Protein AF-A0A6N0LT54-F1 (afdb_monomer)

Radius of gyration: 17.86 Å; Cα contacts (8 Å, |Δi|>4): 202; chains: 1; bounding box: 43×35×69 Å

Secondary structure (DSSP, 8-state):
-----------------EEEEEE-S-TTHHHHHHIIIIIS---EE-TTSS--TTS-HHHHHHHHHHHEEEEEEEE-GGGT--TT---HHHHHHHHHHHHHHHH-TTTEEEEEETTS---TT-TT--EEEE-TT-GGGGHHHHHHHHHHTT--

Sequence (152 aa):
MCWVGLLTAATVPHKTDNRYIGHGHSPLWRDLKDFISERLKLPWDEFNRLPIAGINNTVRLSQMLDSAAIAFLIMTGEDEQSDLKLRARMNVIHEAGLFQGRLGFTRAILLLEEGCENFSNVDGLGYINFPCGNIKACFEDVRMVLEREGLV

Nearest PDB structures (foldseek):
  7un8-assembly1_F  TM=7.763E-01  e=1.211E-04  Sphingobacterium faecium
  7un8-assembly1_C  TM=7.872E-01  e=1.467E-04  Sphingobacterium faecium
  7un8-assembly1_E  TM=8.149E-01  e=3.819E-04  Sphingobacterium faecium
  7nuw-assembly1_A  TM=6.635E-01  e=1.544E-02  Homo sapiens
  3p94-assembly1_A  TM=3.451E-01  e=2.250E-01  Parabacteroides distasonis ATCC 8503

pLDDT: mean 77.82, std 20.28, range [34.16, 98.12]

Structure (mmCIF, N/CA/C/O backbone):
data_AF-A0A6N0LT54-F1
#
_entry.id   AF-A0A6N0LT54-F1
#
loop_
_atom_site.group_PDB
_atom_site.id
_atom_site.type_symbol
_atom_site.label_atom_id
_atom_site.label_alt_id
_atom_site.label_comp_id
_atom_site.label_asym_id
_atom_site.label_entity_id
_atom_site.label_seq_id
_atom_site.pdbx_PDB_ins_code
_atom_site.Cartn_x
_atom_site.Cartn_y
_atom_site.Cartn_z
_atom_site.occupancy
_atom_site.B_iso_or_equiv
_atom_site.auth_seq_id
_atom_site.auth_comp_id
_atom_site.auth_asym_id
_atom_site.auth_atom_id
_atom_site.pdbx_PDB_model_num
ATOM 1 N N . MET A 1 1 ? -16.168 4.567 54.632 1.00 40.41 1 MET A N 1
ATOM 2 C CA . MET A 1 1 ? -16.681 4.158 53.307 1.00 40.41 1 MET A CA 1
ATOM 3 C C . MET A 1 1 ? -15.881 4.906 52.250 1.00 40.41 1 MET A C 1
ATOM 5 O O . MET A 1 1 ? -16.206 6.043 51.952 1.00 40.41 1 MET A O 1
ATOM 9 N N . CYS A 1 2 ? -14.778 4.322 51.775 1.00 35.31 2 CYS A N 1
ATOM 10 C CA . CYS A 1 2 ? -13.971 4.901 50.697 1.00 35.31 2 CYS A CA 1
ATOM 11 C C . CYS A 1 2 ? -14.428 4.280 49.377 1.00 35.31 2 CYS A C 1
ATOM 13 O O . CYS A 1 2 ? -14.235 3.087 49.159 1.00 35.31 2 CYS A O 1
ATOM 15 N N . TRP A 1 3 ? -15.063 5.081 48.527 1.00 39.44 3 TRP A N 1
ATOM 16 C CA . TRP A 1 3 ? -15.320 4.741 47.133 1.00 39.44 3 TRP A CA 1
ATOM 17 C C . TRP A 1 3 ? -14.029 4.981 46.346 1.00 39.44 3 TRP A C 1
ATOM 19 O O . TRP A 1 3 ? -13.671 6.124 46.075 1.00 39.44 3 TRP A O 1
ATOM 29 N N . VAL A 1 4 ? -13.311 3.912 46.001 1.00 44.81 4 VAL A N 1
ATOM 30 C CA . VAL A 1 4 ? -12.245 3.970 44.993 1.00 44.81 4 VAL A CA 1
ATOM 31 C C . VAL A 1 4 ? -12.897 3.606 43.667 1.00 44.81 4 VAL A C 1
ATOM 33 O O . VAL A 1 4 ? -13.065 2.433 43.344 1.00 44.81 4 VAL A O 1
ATOM 36 N N . GLY A 1 5 ? -13.352 4.624 42.937 1.00 41.16 5 GLY A N 1
ATOM 37 C CA . GLY A 1 5 ? -13.827 4.454 41.571 1.00 41.16 5 GLY A CA 1
ATOM 38 C C . GLY A 1 5 ? -12.661 4.021 40.689 1.00 41.16 5 GLY A C 1
ATOM 39 O O . GLY A 1 5 ? -11.724 4.791 40.484 1.00 41.16 5 GLY A O 1
ATOM 40 N N . LEU A 1 6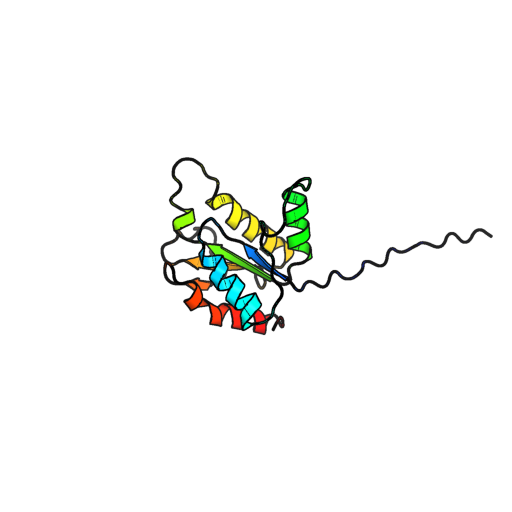 ? -12.711 2.788 40.181 1.00 43.75 6 LEU A N 1
ATOM 41 C CA . LEU A 1 6 ? -11.875 2.381 39.061 1.00 43.75 6 LEU A CA 1
ATOM 42 C C . LEU A 1 6 ? -12.247 3.255 37.859 1.00 43.75 6 LEU A C 1
ATOM 44 O O . LEU A 1 6 ? -13.297 3.076 37.246 1.00 43.75 6 LEU A O 1
ATOM 48 N N . LEU A 1 7 ? -11.366 4.191 37.513 1.00 40.62 7 LEU A N 1
ATOM 49 C CA . LEU A 1 7 ? -11.286 4.743 36.168 1.00 40.62 7 LEU A CA 1
ATOM 50 C C . LEU A 1 7 ? -10.847 3.607 35.238 1.00 40.62 7 LEU A C 1
ATOM 52 O O . LEU A 1 7 ? -9.660 3.394 35.006 1.00 40.62 7 LEU A O 1
ATOM 56 N N . THR A 1 8 ? -11.805 2.848 34.710 1.00 43.47 8 THR A N 1
ATOM 57 C CA . THR A 1 8 ? -11.590 2.137 33.451 1.00 43.47 8 THR A CA 1
ATOM 58 C C . THR A 1 8 ? -11.338 3.201 32.396 1.00 43.47 8 THR A C 1
ATOM 60 O O . THR A 1 8 ? -12.260 3.916 32.003 1.00 43.47 8 THR A O 1
ATOM 63 N N . ALA A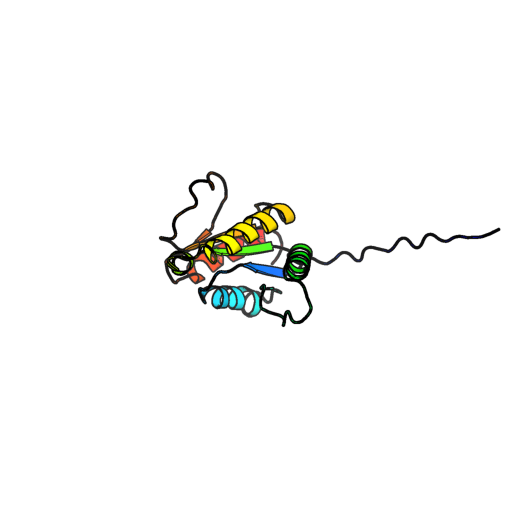 1 9 ? -10.079 3.346 31.981 1.00 39.97 9 ALA A N 1
ATOM 64 C CA . ALA A 1 9 ? -9.738 4.087 30.781 1.00 39.97 9 ALA A CA 1
ATOM 65 C C . ALA A 1 9 ? -10.550 3.477 29.633 1.00 39.97 9 ALA A C 1
ATOM 67 O O . ALA A 1 9 ? -10.294 2.349 29.215 1.00 39.97 9 ALA A O 1
ATOM 68 N N . ALA A 1 10 ? -11.576 4.192 29.177 1.00 40.38 10 ALA A N 1
ATOM 69 C CA . ALA A 1 10 ? -12.252 3.848 27.945 1.00 40.38 10 ALA A CA 1
ATOM 70 C C . ALA A 1 10 ? -11.203 3.954 26.836 1.00 40.38 10 ALA A C 1
ATOM 72 O O . ALA A 1 10 ? -10.719 5.045 26.531 1.00 40.38 10 ALA A O 1
ATOM 73 N N . THR A 1 11 ? -10.800 2.819 26.273 1.00 40.38 11 THR A N 1
ATOM 74 C CA . THR A 1 11 ? -10.051 2.796 25.025 1.00 40.38 11 THR A CA 1
ATOM 75 C C . THR A 1 11 ? -10.957 3.412 23.970 1.00 40.38 11 THR A C 1
ATOM 77 O O . THR A 1 11 ? -11.951 2.816 23.558 1.00 40.38 11 THR A O 1
ATOM 80 N N . VAL A 1 12 ? -10.661 4.650 23.571 1.00 41.72 12 VAL A N 1
ATOM 81 C CA . VAL A 1 12 ? -11.287 5.250 22.393 1.00 41.72 12 VAL A CA 1
ATOM 82 C C . VAL A 1 12 ? -10.982 4.294 21.239 1.00 41.72 12 VAL A C 1
ATOM 84 O O . VAL A 1 12 ? -9.800 4.022 21.013 1.00 41.72 12 VAL A O 1
ATOM 87 N N . PRO A 1 13 ? -11.984 3.719 20.548 1.00 41.22 13 PRO A N 1
ATOM 88 C CA . PRO A 1 13 ? -11.703 2.885 19.393 1.00 41.22 13 PRO A CA 1
ATOM 89 C C . PRO A 1 13 ? -10.937 3.753 18.398 1.00 41.22 13 PRO A C 1
ATOM 91 O O . PRO A 1 13 ? -11.467 4.745 17.894 1.00 41.22 13 PRO A O 1
ATOM 94 N N . HIS A 1 14 ? -9.664 3.427 18.168 1.00 49.81 14 HIS A N 1
ATOM 95 C CA . HIS A 1 14 ? -8.902 4.053 17.102 1.00 49.81 14 HIS A CA 1
ATOM 96 C C . HIS A 1 14 ? -9.601 3.644 15.812 1.00 49.81 14 HIS A C 1
ATOM 98 O O . HIS A 1 14 ? -9.557 2.481 15.416 1.00 49.81 14 HIS A O 1
ATOM 104 N N . LYS A 1 15 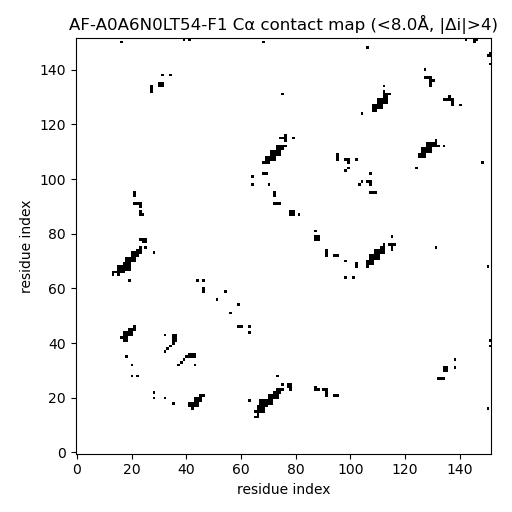? -10.344 4.575 15.215 1.00 52.50 15 LYS A N 1
ATOM 105 C CA . LYS A 1 15 ? -11.014 4.334 13.946 1.00 52.50 15 LYS A CA 1
ATOM 106 C C . LYS A 1 15 ? -9.918 4.133 12.898 1.00 52.50 15 LYS A C 1
ATOM 108 O O . LYS A 1 15 ? -9.225 5.081 12.531 1.00 52.50 15 LYS A O 1
ATOM 113 N N . THR A 1 16 ? -9.689 2.881 12.519 1.00 69.06 16 THR A N 1
ATOM 114 C CA . THR A 1 16 ? -8.732 2.499 11.485 1.00 69.06 16 THR A CA 1
ATOM 115 C C . THR A 1 16 ? -9.323 2.882 10.138 1.00 69.06 16 THR A C 1
ATOM 117 O O . THR A 1 16 ? -10.109 2.141 9.561 1.00 69.06 16 THR A O 1
ATOM 120 N N . ASP A 1 17 ? -8.982 4.074 9.656 1.00 86.19 17 ASP A N 1
ATOM 121 C CA . ASP A 1 17 ? -9.485 4.588 8.378 1.00 86.19 17 ASP A CA 1
ATOM 122 C C . ASP A 1 17 ? -8.376 4.667 7.308 1.00 86.19 17 ASP A C 1
ATOM 124 O O . ASP A 1 17 ? -8.671 4.712 6.110 1.00 86.19 17 ASP A O 1
ATOM 128 N N . ASN A 1 18 ? -7.096 4.663 7.703 1.00 91.81 18 ASN A N 1
ATOM 129 C CA . ASN A 1 18 ? -5.990 5.000 6.802 1.00 91.81 18 ASN A CA 1
ATOM 130 C C . ASN A 1 18 ? -5.619 3.863 5.843 1.00 91.81 18 ASN A C 1
ATOM 132 O O . ASN A 1 18 ? -5.548 2.696 6.226 1.00 91.81 18 ASN A O 1
ATOM 136 N N . ARG A 1 19 ? -5.297 4.224 4.598 1.00 95.38 19 ARG A N 1
ATOM 137 C CA . ARG A 1 19 ? -4.596 3.356 3.641 1.00 95.38 19 ARG A CA 1
ATOM 138 C C . ARG A 1 19 ? -3.107 3.611 3.783 1.00 95.38 19 ARG A C 1
ATOM 140 O O . ARG A 1 19 ? -2.628 4.671 3.379 1.00 95.38 19 ARG A O 1
ATOM 147 N N . TYR A 1 20 ? -2.392 2.673 4.382 1.00 94.88 20 TYR A N 1
ATOM 148 C CA . TYR A 1 20 ? 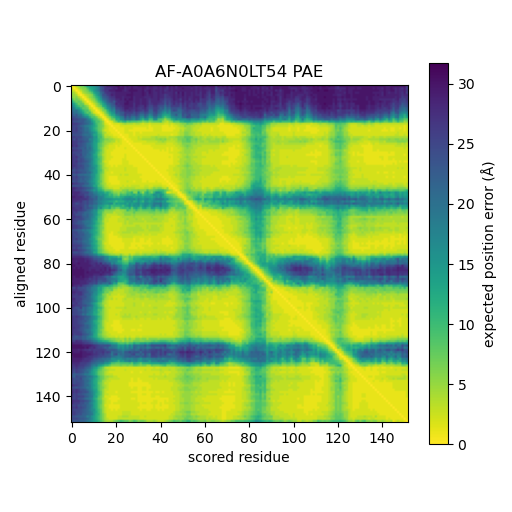-0.942 2.757 4.426 1.00 94.88 20 TYR A CA 1
ATOM 149 C C . TYR A 1 20 ? -0.364 2.458 3.041 1.00 94.88 20 TYR A C 1
ATOM 151 O O . TYR A 1 20 ? -0.791 1.503 2.389 1.00 94.88 20 TYR A O 1
ATOM 159 N N . ILE A 1 21 ? 0.597 3.268 2.603 1.00 94.56 21 ILE A N 1
ATOM 160 C CA . ILE A 1 21 ? 1.348 3.053 1.367 1.00 94.56 21 ILE A CA 1
ATOM 161 C C . ILE A 1 21 ? 2.814 2.844 1.747 1.00 94.56 21 ILE A C 1
ATOM 163 O O . ILE A 1 21 ? 3.526 3.803 2.044 1.00 94.56 21 ILE A O 1
ATOM 167 N N . GLY A 1 22 ? 3.241 1.583 1.756 1.00 90.75 22 GLY A N 1
ATOM 168 C CA . GLY A 1 22 ? 4.646 1.203 1.890 1.00 90.75 22 GLY A CA 1
ATOM 169 C C . GLY A 1 22 ? 5.300 1.221 0.517 1.00 90.75 22 GLY A C 1
ATOM 170 O O . GLY A 1 22 ? 4.712 0.746 -0.456 1.00 90.75 22 GLY A O 1
ATOM 171 N N . HIS A 1 23 ? 6.489 1.796 0.403 1.00 89.25 23 HIS A N 1
ATOM 172 C CA . HIS A 1 23 ? 7.172 1.912 -0.879 1.00 89.25 23 HIS A CA 1
ATOM 173 C C . HIS A 1 23 ? 8.683 2.030 -0.693 1.00 89.25 23 HIS A C 1
ATOM 175 O O . HIS A 1 23 ? 9.168 2.504 0.336 1.00 89.25 23 HIS A O 1
ATOM 181 N N . GLY A 1 24 ? 9.424 1.627 -1.721 1.00 82.38 24 GLY A N 1
ATOM 182 C CA . GLY A 1 24 ? 10.857 1.861 -1.821 1.00 82.38 24 GLY A CA 1
ATOM 183 C C . GLY A 1 24 ? 11.192 3.256 -2.357 1.00 82.38 24 GLY A C 1
ATOM 184 O O . GLY A 1 24 ? 10.544 4.251 -2.020 1.00 82.38 24 GLY A O 1
ATOM 185 N N . HIS A 1 25 ? 12.220 3.351 -3.196 1.00 81.50 25 HIS A N 1
ATOM 186 C CA . HIS A 1 25 ? 12.682 4.641 -3.726 1.00 81.50 25 HIS A CA 1
ATOM 187 C C . HIS A 1 25 ? 11.886 5.137 -4.937 1.00 81.50 25 HIS A C 1
ATOM 189 O O . HIS A 1 25 ? 11.895 6.342 -5.215 1.00 81.50 25 HIS A O 1
ATOM 195 N N . SER A 1 26 ? 11.183 4.235 -5.620 1.00 85.94 26 SER A N 1
ATOM 196 C CA . SER A 1 26 ? 10.429 4.559 -6.826 1.00 85.94 26 SER A CA 1
ATOM 197 C C . SER A 1 26 ? 9.344 5.610 -6.570 1.00 85.94 26 SER A C 1
ATOM 199 O O . SER A 1 26 ? 8.618 5.512 -5.581 1.00 85.94 26 SER A O 1
ATOM 201 N N . PRO A 1 27 ? 9.155 6.611 -7.451 1.00 91.00 27 PRO A N 1
ATOM 202 C CA . PRO A 1 27 ? 8.134 7.643 -7.275 1.00 91.00 27 PRO A CA 1
ATOM 203 C C . PRO A 1 27 ? 6.701 7.161 -7.559 1.00 91.00 27 PRO A C 1
ATOM 205 O O . PRO A 1 27 ? 5.763 7.932 -7.333 1.00 91.00 27 PRO A O 1
ATOM 208 N N . LEU A 1 28 ? 6.510 5.924 -8.038 1.00 92.50 28 LEU A N 1
ATOM 209 C CA . LEU A 1 28 ? 5.206 5.377 -8.443 1.00 92.50 28 LEU A CA 1
ATOM 210 C C . LEU A 1 28 ? 4.148 5.424 -7.328 1.00 92.50 28 LEU A C 1
ATOM 212 O O . LEU A 1 28 ? 2.959 5.581 -7.603 1.00 92.50 28 LEU A O 1
ATOM 216 N N . TRP A 1 29 ? 4.558 5.378 -6.057 1.00 94.31 29 TRP A N 1
ATOM 217 C CA . TRP A 1 29 ? 3.640 5.499 -4.918 1.00 94.31 29 TRP A CA 1
ATOM 218 C C . TRP A 1 29 ? 2.822 6.794 -4.925 1.00 94.31 29 TRP A C 1
ATOM 220 O O . TRP A 1 29 ? 1.713 6.819 -4.391 1.00 94.31 29 TRP A O 1
ATOM 230 N N . ARG A 1 30 ? 3.330 7.867 -5.546 1.00 96.00 30 ARG A N 1
ATOM 231 C CA . ARG A 1 30 ? 2.623 9.152 -5.635 1.00 96.00 30 ARG A CA 1
ATOM 232 C C . ARG A 1 30 ? 1.368 9.047 -6.490 1.00 96.00 30 ARG A C 1
ATOM 234 O O . ARG A 1 30 ? 0.349 9.619 -6.116 1.00 96.00 30 ARG A O 1
ATOM 241 N N . ASP A 1 31 ? 1.421 8.277 -7.576 1.00 97.81 31 ASP A N 1
ATOM 242 C CA . ASP A 1 31 ? 0.251 8.027 -8.416 1.00 97.81 31 ASP A CA 1
ATOM 243 C C . ASP A 1 31 ? -0.812 7.234 -7.636 1.00 97.81 31 ASP A C 1
ATOM 245 O O . ASP A 1 31 ? -1.997 7.567 -7.696 1.00 97.81 31 ASP A O 1
ATOM 249 N N . LEU A 1 32 ? -0.406 6.214 -6.865 1.00 97.62 32 LEU A N 1
ATOM 250 C CA . LEU A 1 32 ? -1.332 5.455 -6.012 1.00 97.62 32 LEU A CA 1
ATOM 251 C C . LEU A 1 32 ? -1.932 6.337 -4.907 1.00 97.62 32 LEU A C 1
ATOM 253 O O . LEU A 1 32 ? -3.135 6.287 -4.650 1.00 97.62 32 LEU A O 1
ATOM 257 N N . LYS A 1 33 ? -1.109 7.181 -4.281 1.00 96.31 33 LYS A N 1
ATOM 258 C CA . LYS A 1 33 ? -1.546 8.184 -3.307 1.00 96.31 33 LYS A CA 1
ATOM 259 C C . LYS A 1 33 ? -2.597 9.112 -3.909 1.00 96.31 33 LYS A C 1
ATOM 261 O O . LYS A 1 33 ? -3.637 9.297 -3.288 1.00 96.31 33 LYS A O 1
ATOM 266 N N . ASP A 1 34 ? -2.354 9.676 -5.093 1.00 97.81 34 ASP A N 1
ATOM 267 C CA . ASP A 1 34 ? -3.307 10.563 -5.774 1.00 97.81 34 ASP A CA 1
ATOM 268 C C . ASP A 1 34 ? -4.606 9.831 -6.125 1.00 97.81 34 ASP A C 1
ATOM 270 O O . ASP A 1 34 ? -5.698 10.373 -5.959 1.00 97.81 34 ASP A O 1
ATOM 274 N N . PHE A 1 35 ? -4.525 8.570 -6.545 1.00 98.12 35 PHE A N 1
ATOM 275 C CA . PHE A 1 35 ? -5.712 7.748 -6.759 1.00 98.12 35 PHE A CA 1
ATOM 276 C C . PHE A 1 35 ? -6.541 7.583 -5.474 1.00 98.12 35 PHE A C 1
ATOM 278 O O . PHE A 1 35 ? -7.748 7.833 -5.477 1.00 98.12 35 PHE A O 1
ATOM 285 N N . ILE A 1 36 ? -5.902 7.239 -4.356 1.00 97.25 36 ILE A N 1
ATOM 286 C CA . ILE A 1 36 ? -6.572 7.055 -3.063 1.00 97.25 36 ILE A CA 1
ATOM 287 C C . ILE A 1 36 ? -7.123 8.388 -2.523 1.00 97.25 36 ILE A C 1
ATOM 289 O O . ILE A 1 36 ? -8.292 8.460 -2.134 1.00 97.25 36 ILE A O 1
ATOM 293 N N . SER A 1 37 ? -6.318 9.453 -2.510 1.00 96.38 37 SER A N 1
ATOM 294 C CA . SER A 1 37 ? -6.683 10.727 -1.880 1.00 96.38 37 SER A CA 1
ATOM 295 C C . SER A 1 37 ? -7.554 11.606 -2.764 1.00 96.38 37 SER A C 1
ATOM 297 O O . SER A 1 37 ? -8.537 12.170 -2.290 1.00 96.38 37 SER A O 1
ATOM 299 N N . GLU A 1 38 ? -7.231 11.725 -4.051 1.00 96.56 38 GLU A N 1
ATOM 300 C CA . GLU A 1 38 ? -7.903 12.670 -4.940 1.00 96.56 38 GLU A CA 1
ATOM 301 C C . GLU A 1 38 ? -9.096 12.061 -5.650 1.00 96.56 38 GLU A C 1
ATOM 303 O O . GLU A 1 38 ? -10.124 12.731 -5.765 1.00 96.56 38 GLU A O 1
ATOM 308 N N . ARG A 1 39 ? -8.996 10.808 -6.102 1.00 96.81 39 ARG A N 1
ATOM 309 C CA . ARG A 1 39 ? -10.106 10.154 -6.802 1.00 96.81 39 ARG A CA 1
ATOM 310 C C . ARG A 1 39 ? -11.078 9.490 -5.837 1.00 96.81 39 ARG A C 1
ATOM 312 O O . ARG A 1 39 ? -12.277 9.714 -5.966 1.00 96.81 39 ARG A O 1
ATOM 319 N N . LEU A 1 40 ? -10.585 8.703 -4.883 1.00 96.00 40 LEU A N 1
ATOM 320 C CA . LEU A 1 40 ? -11.454 7.981 -3.947 1.00 96.00 40 LEU A CA 1
ATOM 321 C C . LEU A 1 40 ? -11.816 8.794 -2.691 1.00 96.00 40 LEU A C 1
ATOM 323 O O . LEU A 1 40 ? -12.727 8.410 -1.966 1.00 96.00 40 LEU A O 1
ATOM 327 N N . LYS A 1 41 ? -11.144 9.930 -2.445 1.00 96.00 41 LYS A N 1
ATOM 328 C CA . LYS A 1 41 ? -11.353 10.794 -1.264 1.00 96.00 41 LYS A CA 1
ATOM 329 C C . LYS A 1 41 ? -11.150 10.062 0.066 1.00 96.00 41 LYS A C 1
ATOM 331 O O . LYS A 1 41 ? -11.818 10.345 1.059 1.00 96.00 41 LYS A O 1
ATOM 336 N N . LEU A 1 42 ? -10.192 9.139 0.085 1.00 95.44 42 LEU A N 1
ATOM 337 C CA . LEU A 1 42 ? -9.880 8.302 1.236 1.00 95.44 42 LEU A CA 1
ATOM 338 C C . LEU A 1 42 ? -8.629 8.807 1.966 1.00 95.44 42 LEU A C 1
ATOM 340 O O . LEU A 1 42 ? -7.698 9.317 1.331 1.00 95.44 42 LEU A O 1
ATOM 344 N N . PRO A 1 43 ? -8.563 8.651 3.298 1.00 94.69 43 PRO A N 1
ATOM 345 C CA . PRO A 1 43 ? -7.373 9.002 4.047 1.00 94.69 43 PRO A CA 1
ATOM 346 C C . PRO A 1 43 ? -6.269 7.964 3.816 1.00 94.69 43 PRO A C 1
ATOM 348 O O . PRO A 1 43 ? -6.512 6.770 3.628 1.00 94.69 43 PRO A O 1
ATOM 351 N N . TRP A 1 44 ? -5.031 8.433 3.832 1.00 94.38 44 TRP A N 1
ATOM 352 C CA . TRP A 1 44 ? -3.844 7.641 3.532 1.00 94.38 44 TRP A CA 1
ATOM 353 C C . TRP A 1 44 ? -2.699 8.048 4.458 1.00 94.38 44 TRP A C 1
ATOM 355 O O . TRP A 1 44 ? -2.724 9.146 5.018 1.00 94.38 44 TRP A O 1
ATOM 365 N N . ASP A 1 45 ? -1.695 7.192 4.613 1.00 91.31 45 ASP A N 1
ATOM 366 C CA . ASP A 1 45 ? -0.462 7.528 5.328 1.00 91.31 45 ASP A CA 1
ATOM 367 C C . ASP A 1 45 ? 0.750 6.866 4.655 1.00 91.31 45 ASP A C 1
ATOM 369 O O . ASP A 1 45 ? 0.629 5.792 4.069 1.00 91.31 45 ASP A O 1
ATOM 373 N N . GLU A 1 46 ? 1.912 7.510 4.742 1.00 90.00 46 GLU A N 1
ATOM 374 C CA . GLU A 1 46 ? 3.210 6.956 4.329 1.00 90.00 46 GLU A CA 1
ATOM 375 C C . GLU A 1 46 ? 4.288 7.376 5.330 1.00 90.00 46 GLU A C 1
ATOM 377 O O . GLU A 1 46 ? 4.120 8.340 6.090 1.00 90.00 46 GLU A O 1
ATOM 382 N N . PHE A 1 47 ? 5.358 6.588 5.413 1.00 80.81 47 PHE A N 1
ATOM 383 C CA . PHE A 1 47 ? 6.303 6.644 6.526 1.00 80.81 47 PHE A CA 1
ATOM 384 C C . PHE A 1 47 ? 6.946 8.033 6.718 1.00 80.81 47 PHE A C 1
ATOM 386 O O . PHE A 1 47 ? 7.082 8.506 7.847 1.00 80.81 47 PHE A O 1
ATOM 393 N N . ASN A 1 48 ? 7.264 8.721 5.624 1.00 75.62 48 ASN A N 1
ATOM 394 C CA . ASN A 1 48 ? 7.957 10.006 5.559 1.00 75.62 48 ASN A CA 1
ATOM 395 C C . ASN A 1 48 ? 7.028 11.233 5.589 1.00 75.62 48 ASN A C 1
ATOM 397 O O . ASN A 1 48 ? 7.513 12.364 5.494 1.00 75.62 48 ASN A O 1
ATOM 401 N N . ARG A 1 49 ? 5.710 11.054 5.756 1.00 70.31 49 ARG A N 1
ATOM 402 C CA . ARG A 1 49 ? 4.740 12.151 5.601 1.00 70.31 49 ARG A CA 1
ATOM 403 C C . ARG A 1 49 ? 4.868 13.235 6.673 1.00 70.31 49 ARG A C 1
ATOM 405 O O . ARG A 1 49 ? 4.514 14.390 6.433 1.00 70.31 49 ARG A O 1
ATOM 412 N N . LEU A 1 50 ? 5.336 12.870 7.866 1.00 62.53 50 LEU A N 1
ATOM 413 C CA . LEU A 1 50 ? 5.483 13.769 9.011 1.00 62.53 50 LEU A CA 1
ATOM 414 C C . LEU A 1 50 ? 6.958 13.868 9.429 1.00 62.53 50 LEU A C 1
ATOM 416 O O . LEU A 1 50 ? 7.636 12.841 9.471 1.00 62.53 50 LEU A O 1
ATOM 420 N N . PRO A 1 51 ? 7.462 15.068 9.785 1.00 58.25 51 PRO A N 1
ATOM 421 C CA . PRO A 1 51 ? 8.820 15.226 10.294 1.00 58.25 51 PRO A CA 1
ATOM 422 C C . PRO A 1 51 ? 9.047 14.354 11.534 1.00 58.25 51 PRO A C 1
ATOM 424 O O . PRO A 1 51 ? 8.342 14.476 12.531 1.00 58.25 51 PRO A O 1
ATOM 427 N N . ILE A 1 52 ? 10.064 13.494 11.476 1.00 59.47 52 ILE A N 1
ATOM 428 C CA . ILE A 1 52 ? 10.344 12.455 12.484 1.00 59.47 52 ILE A CA 1
ATOM 429 C C . ILE A 1 52 ? 11.223 12.996 13.634 1.00 59.47 52 ILE A C 1
ATOM 431 O O . ILE A 1 52 ? 11.630 12.256 14.525 1.00 59.47 52 ILE A O 1
ATOM 435 N N . ALA A 1 53 ? 11.552 14.294 13.649 1.00 60.16 53 ALA A N 1
ATOM 436 C CA . ALA A 1 53 ? 12.466 14.861 14.640 1.00 60.16 53 ALA A CA 1
ATOM 437 C C . ALA A 1 53 ? 11.966 14.600 16.077 1.00 60.16 53 ALA A C 1
ATOM 439 O O . ALA A 1 53 ? 10.965 15.162 16.512 1.00 60.16 53 ALA A O 1
ATOM 440 N N . GLY A 1 54 ? 12.677 13.733 16.807 1.00 62.62 54 GLY A N 1
ATOM 441 C CA . GLY A 1 54 ? 12.365 13.364 18.192 1.00 62.62 54 GLY A CA 1
ATOM 442 C C . GLY A 1 54 ? 11.463 12.135 18.379 1.00 62.62 54 GLY A C 1
ATOM 443 O O . GLY A 1 54 ? 11.232 11.752 19.524 1.00 62.62 54 GLY A O 1
ATOM 444 N N . ILE A 1 55 ? 10.991 11.483 17.309 1.00 68.50 55 ILE A N 1
ATOM 445 C CA . ILE A 1 55 ? 10.196 10.245 17.382 1.00 68.50 55 ILE A CA 1
ATOM 446 C C . ILE A 1 55 ? 11.029 9.080 16.842 1.00 68.50 55 ILE A C 1
ATOM 448 O O . ILE A 1 55 ? 11.636 9.167 15.781 1.00 68.50 55 ILE A O 1
ATOM 452 N N . ASN A 1 56 ? 11.071 7.965 17.570 1.00 75.19 56 ASN A N 1
ATOM 453 C CA . ASN A 1 56 ? 11.740 6.758 17.091 1.00 75.19 56 ASN A CA 1
ATOM 454 C C . ASN A 1 56 ? 10.936 6.132 15.933 1.00 75.19 56 ASN A C 1
ATOM 456 O O . ASN A 1 56 ? 9.722 5.961 16.054 1.00 75.19 56 ASN A O 1
ATOM 460 N N . ASN A 1 57 ? 11.615 5.733 14.853 1.00 72.62 57 ASN A N 1
ATOM 461 C CA . ASN A 1 57 ? 11.041 5.029 13.700 1.00 72.62 57 ASN A CA 1
ATOM 462 C C . ASN A 1 57 ? 10.093 3.886 14.100 1.00 72.62 57 ASN A C 1
ATOM 464 O O . ASN A 1 57 ? 9.024 3.748 13.513 1.00 72.62 57 ASN A O 1
ATOM 468 N N . THR A 1 58 ? 10.435 3.110 15.133 1.00 76.12 58 THR A N 1
ATOM 469 C CA . THR A 1 58 ? 9.590 2.007 15.621 1.00 76.12 58 THR A CA 1
ATOM 470 C C . THR A 1 58 ? 8.263 2.500 16.199 1.00 76.12 58 THR A C 1
ATOM 472 O O . THR A 1 58 ? 7.223 1.885 15.978 1.00 76.12 58 THR A O 1
ATOM 475 N N . VAL A 1 59 ? 8.277 3.628 16.915 1.00 80.38 59 VAL A N 1
ATOM 476 C CA . VAL A 1 59 ? 7.063 4.233 17.486 1.00 80.38 59 VAL A CA 1
ATOM 477 C C . VAL A 1 59 ? 6.167 4.752 16.368 1.00 80.38 59 VAL A C 1
ATOM 479 O O . VAL A 1 59 ? 4.966 4.496 16.383 1.00 80.38 59 VAL A O 1
ATOM 482 N N . ARG A 1 60 ? 6.750 5.419 15.365 1.00 80.44 60 ARG A N 1
ATOM 483 C CA . ARG A 1 60 ? 6.003 5.885 14.193 1.00 80.44 60 ARG A CA 1
ATOM 484 C C . ARG A 1 60 ? 5.374 4.715 13.441 1.00 80.44 60 ARG A C 1
ATOM 486 O O . ARG A 1 60 ? 4.179 4.751 13.175 1.00 80.44 60 ARG A O 1
ATOM 493 N N . LEU A 1 61 ? 6.143 3.664 13.164 1.00 81.75 61 LEU A N 1
ATOM 494 C CA . LEU A 1 61 ? 5.634 2.482 12.473 1.0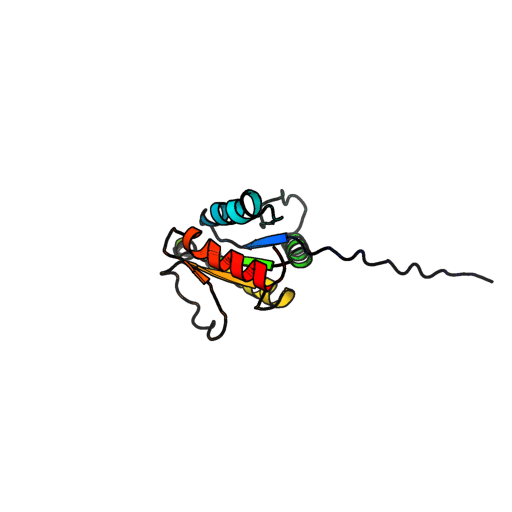0 81.75 61 LEU A CA 1
ATOM 495 C C . LEU A 1 61 ? 4.494 1.814 13.256 1.00 81.75 61 LEU A C 1
ATOM 497 O O . LEU A 1 61 ? 3.479 1.463 12.663 1.00 81.75 61 LEU A O 1
ATOM 501 N N . SER A 1 62 ? 4.605 1.721 14.586 1.00 83.94 62 SER A N 1
ATOM 502 C CA . SER A 1 62 ? 3.522 1.214 15.443 1.00 83.94 62 SER A CA 1
ATOM 503 C C . SER A 1 62 ? 2.245 2.050 15.320 1.00 83.94 62 SER A C 1
ATOM 505 O O . SER A 1 62 ? 1.164 1.493 15.171 1.00 83.94 62 SER A O 1
ATOM 507 N N . GLN A 1 63 ? 2.349 3.382 15.318 1.00 85.50 63 GLN A N 1
ATOM 508 C CA . GLN A 1 63 ? 1.186 4.264 15.143 1.00 85.50 63 GLN A CA 1
ATOM 509 C C . GLN A 1 63 ? 0.526 4.093 13.768 1.00 85.50 63 GLN A C 1
ATOM 511 O O . GLN A 1 63 ? -0.697 4.168 13.636 1.00 85.50 63 GLN A O 1
ATOM 516 N N . MET A 1 64 ? 1.328 3.866 12.728 1.00 87.06 64 MET A N 1
ATOM 517 C CA . MET A 1 64 ? 0.817 3.606 11.382 1.00 87.06 64 MET A CA 1
ATOM 518 C C . MET A 1 64 ? 0.115 2.247 11.317 1.00 87.06 64 MET A C 1
ATOM 520 O O . MET A 1 64 ? -0.993 2.166 10.796 1.00 87.06 64 MET A O 1
ATOM 524 N N . LEU A 1 65 ? 0.699 1.211 11.926 1.00 87.06 65 LEU A N 1
ATOM 525 C CA . LEU A 1 65 ? 0.089 -0.115 12.069 1.00 87.06 65 LEU A CA 1
ATOM 526 C C . LEU A 1 65 ? -1.254 -0.061 12.810 1.00 87.06 65 LEU A C 1
ATOM 528 O O . LEU A 1 65 ? -2.202 -0.727 12.404 1.00 87.06 65 LEU A O 1
ATOM 532 N N . ASP A 1 66 ? -1.351 0.744 13.868 1.00 88.62 66 ASP A N 1
ATOM 533 C CA . ASP A 1 66 ? -2.572 0.873 14.670 1.00 88.62 66 ASP A CA 1
ATOM 534 C C . ASP A 1 66 ? -3.663 1.730 14.016 1.00 88.62 66 ASP A C 1
ATOM 536 O O . ASP A 1 66 ? -4.831 1.601 14.377 1.00 88.62 66 ASP A O 1
ATOM 540 N N . SER A 1 67 ? -3.308 2.593 13.059 1.00 89.81 67 SER A N 1
ATOM 541 C CA . SER A 1 67 ? -4.262 3.462 12.353 1.00 89.81 67 SER A CA 1
ATOM 542 C C . SER A 1 67 ? -4.669 2.950 10.969 1.00 89.81 67 SER A C 1
ATOM 544 O O . SER A 1 67 ? -5.656 3.435 10.406 1.00 89.81 67 SER A O 1
ATOM 546 N N . ALA A 1 68 ? -3.941 1.981 10.414 1.00 93.44 68 ALA A N 1
ATOM 547 C CA . ALA A 1 68 ? -4.209 1.439 9.091 1.00 93.44 68 ALA A CA 1
ATOM 548 C C . ALA A 1 68 ? -5.458 0.545 9.075 1.00 93.44 68 ALA A C 1
ATOM 550 O O . ALA A 1 68 ? -5.594 -0.398 9.852 1.00 93.44 68 ALA A O 1
ATOM 551 N N . ALA A 1 69 ? -6.358 0.824 8.136 1.00 95.25 69 ALA A N 1
ATOM 552 C CA . ALA A 1 69 ? -7.450 -0.067 7.754 1.00 95.25 69 ALA A CA 1
ATOM 553 C C . ALA A 1 69 ? -6.964 -1.164 6.795 1.00 95.25 69 ALA A C 1
ATOM 555 O O . ALA A 1 69 ? -7.458 -2.291 6.813 1.00 95.25 69 ALA A O 1
ATOM 556 N N . ILE A 1 70 ? -6.008 -0.795 5.941 1.00 95.31 70 ILE A N 1
ATOM 557 C CA . ILE A 1 70 ? -5.415 -1.614 4.889 1.00 95.31 70 ILE A CA 1
ATOM 558 C C . ILE A 1 70 ? -4.034 -1.046 4.536 1.00 95.31 70 ILE A C 1
ATOM 560 O O . ILE A 1 70 ? -3.795 0.156 4.691 1.00 95.31 70 ILE A O 1
ATOM 564 N N . ALA A 1 71 ? -3.139 -1.896 4.046 1.00 94.88 71 ALA A N 1
ATOM 565 C CA . ALA A 1 71 ? -1.816 -1.536 3.563 1.00 94.88 71 ALA A CA 1
ATOM 566 C C . ALA A 1 71 ? -1.616 -2.002 2.117 1.00 94.88 71 ALA A C 1
ATOM 568 O O . ALA A 1 71 ? -1.918 -3.149 1.785 1.00 94.88 71 ALA A O 1
ATOM 569 N N . PHE A 1 72 ? -1.069 -1.120 1.285 1.00 95.06 72 PHE A N 1
ATOM 570 C CA . PHE A 1 72 ? -0.548 -1.431 -0.042 1.00 95.06 72 PHE A CA 1
ATOM 571 C C . PHE A 1 72 ? 0.964 -1.243 -0.016 1.00 95.06 72 PHE A C 1
ATOM 573 O O . PHE A 1 72 ? 1.441 -0.161 0.320 1.00 95.06 72 PHE A O 1
ATOM 580 N N . LEU A 1 73 ? 1.713 -2.292 -0.340 1.00 92.06 73 LEU A N 1
ATOM 581 C CA . LEU A 1 73 ? 3.172 -2.273 -0.330 1.00 92.06 73 LEU A CA 1
ATOM 582 C C . LEU A 1 73 ? 3.687 -2.442 -1.752 1.00 92.06 73 LEU A C 1
ATOM 584 O O . LEU A 1 73 ? 3.466 -3.478 -2.377 1.00 92.06 73 LEU A O 1
ATOM 588 N N . ILE A 1 74 ? 4.328 -1.398 -2.261 1.00 91.19 74 ILE A N 1
ATOM 589 C CA . ILE A 1 74 ? 4.774 -1.300 -3.645 1.00 91.19 74 ILE A CA 1
ATOM 590 C C . ILE A 1 74 ? 6.202 -1.813 -3.747 1.00 91.19 74 ILE A C 1
ATOM 592 O O . ILE A 1 74 ? 7.100 -1.333 -3.053 1.00 91.19 74 ILE A O 1
ATOM 596 N N . MET A 1 75 ? 6.391 -2.758 -4.655 1.00 86.81 75 MET A N 1
ATOM 597 C CA . MET A 1 75 ? 7.658 -3.400 -4.953 1.00 86.81 75 MET A CA 1
ATOM 598 C C . MET A 1 75 ? 8.046 -3.122 -6.400 1.00 86.81 75 MET A C 1
ATOM 600 O O . MET A 1 75 ? 7.282 -3.455 -7.305 1.00 86.81 75 MET A O 1
ATOM 604 N N . THR A 1 76 ? 9.212 -2.508 -6.609 1.00 86.31 76 THR A N 1
ATOM 605 C CA . THR A 1 76 ? 9.711 -2.132 -7.940 1.00 86.31 76 THR A CA 1
ATOM 606 C C . THR A 1 76 ? 11.107 -2.682 -8.202 1.00 86.31 76 THR A C 1
ATOM 608 O O . THR A 1 76 ? 11.887 -2.879 -7.270 1.00 86.31 76 THR A O 1
ATOM 611 N N . GLY A 1 77 ? 11.453 -2.876 -9.475 1.00 75.56 77 GLY A N 1
ATOM 612 C CA . GLY A 1 77 ? 12.790 -3.284 -9.908 1.00 75.56 77 GLY A CA 1
ATOM 613 C C . GLY A 1 77 ? 13.874 -2.253 -9.561 1.00 75.56 77 GLY A C 1
ATOM 614 O O . GLY A 1 77 ? 15.033 -2.609 -9.353 1.00 75.56 77 GLY A O 1
ATOM 615 N N . GLU A 1 78 ? 13.513 -0.971 -9.419 1.00 65.44 78 GLU A N 1
ATOM 616 C CA . GLU A 1 78 ? 14.437 0.078 -8.949 1.00 65.44 78 GLU A CA 1
ATOM 617 C C . GLU A 1 78 ? 14.972 -0.210 -7.537 1.00 65.44 78 GLU A C 1
ATOM 619 O O . GLU A 1 78 ? 16.106 0.149 -7.211 1.00 65.44 78 GLU A O 1
ATOM 624 N N . ASP A 1 79 ? 14.196 -0.919 -6.713 1.00 58.41 79 ASP A N 1
ATOM 625 C CA . ASP A 1 79 ? 14.612 -1.319 -5.369 1.00 58.41 79 ASP A CA 1
ATOM 626 C C . ASP A 1 79 ? 15.639 -2.474 -5.389 1.00 58.41 79 ASP A C 1
ATOM 628 O O . ASP A 1 79 ? 16.278 -2.756 -4.370 1.00 58.41 79 ASP A O 1
ATOM 632 N N . GLU A 1 80 ? 15.848 -3.119 -6.545 1.00 54.12 80 GLU A N 1
ATOM 633 C CA . GLU A 1 80 ? 16.759 -4.255 -6.735 1.00 54.12 80 GLU A CA 1
ATOM 634 C C . GLU A 1 80 ? 18.189 -3.855 -7.112 1.00 54.12 80 GLU A C 1
ATOM 636 O O . GLU A 1 80 ? 19.138 -4.556 -6.758 1.00 54.12 80 GLU A O 1
ATOM 641 N N . GLN A 1 81 ? 18.363 -2.709 -7.778 1.00 48.47 81 GLN A N 1
ATOM 642 C CA . GLN A 1 81 ? 19.616 -2.286 -8.422 1.00 48.47 81 GLN A CA 1
ATOM 643 C C . GLN A 1 81 ? 20.478 -1.304 -7.604 1.00 48.47 81 GLN A C 1
ATOM 645 O O . GLN A 1 81 ? 21.275 -0.549 -8.160 1.00 48.47 81 GLN A O 1
ATOM 650 N N . SER A 1 82 ? 20.391 -1.330 -6.270 1.00 42.44 82 SER A N 1
ATOM 651 C CA . SER A 1 82 ? 21.388 -0.654 -5.419 1.00 42.44 82 SER A CA 1
ATOM 652 C C . SER A 1 82 ? 22.444 -1.649 -4.926 1.00 42.44 82 SER A C 1
ATOM 654 O O . SER A 1 82 ? 22.395 -2.166 -3.809 1.00 42.44 82 SER A O 1
ATOM 656 N N . ASP A 1 83 ? 23.403 -1.946 -5.802 1.00 38.47 83 ASP A N 1
ATOM 657 C CA . ASP A 1 83 ? 24.546 -2.808 -5.501 1.00 38.47 83 ASP A CA 1
ATOM 658 C C . ASP A 1 83 ? 25.320 -2.345 -4.238 1.00 38.47 83 ASP A C 1
ATOM 660 O O . ASP A 1 83 ? 25.485 -1.155 -3.954 1.00 38.47 83 ASP A O 1
ATOM 664 N N . LEU A 1 84 ? 25.798 -3.342 -3.489 1.00 37.25 84 LEU A N 1
ATOM 665 C CA . LEU A 1 84 ? 26.663 -3.346 -2.301 1.00 37.25 84 LEU A CA 1
ATOM 666 C C . LEU A 1 84 ? 26.126 -2.962 -0.912 1.00 37.25 84 LEU A C 1
ATOM 668 O O . LEU A 1 84 ? 26.871 -3.166 0.051 1.00 37.25 84 LEU A O 1
ATOM 672 N N . LYS A 1 85 ? 24.874 -2.523 -0.710 1.00 34.16 85 LYS A N 1
ATOM 673 C CA . LYS A 1 85 ? 24.305 -2.425 0.661 1.00 34.16 85 LYS A CA 1
ATOM 674 C C . LYS A 1 85 ? 22.799 -2.696 0.724 1.00 34.16 85 LYS A C 1
ATOM 676 O O . LYS A 1 85 ? 22.024 -1.760 0.855 1.00 34.16 85 LYS A O 1
ATOM 681 N N . LEU A 1 86 ? 22.430 -3.982 0.732 1.00 38.53 86 LEU A N 1
ATOM 682 C CA . LEU A 1 86 ? 21.321 -4.645 1.465 1.00 38.53 86 LEU A CA 1
ATOM 683 C C . LEU A 1 86 ? 20.398 -3.752 2.342 1.00 38.53 86 LEU A C 1
ATOM 685 O O . LEU A 1 86 ? 20.321 -3.954 3.554 1.00 38.53 86 LEU A O 1
ATOM 689 N N . ARG A 1 87 ? 19.715 -2.735 1.802 1.00 43.34 87 ARG A N 1
ATOM 690 C CA . ARG A 1 87 ? 18.881 -1.836 2.629 1.00 43.34 87 ARG A CA 1
ATOM 691 C C . ARG A 1 87 ? 17.540 -1.468 2.007 1.00 43.34 87 ARG A C 1
ATOM 693 O O . ARG A 1 87 ? 16.558 -1.503 2.737 1.00 43.34 87 ARG A O 1
ATOM 700 N N . ALA A 1 88 ? 17.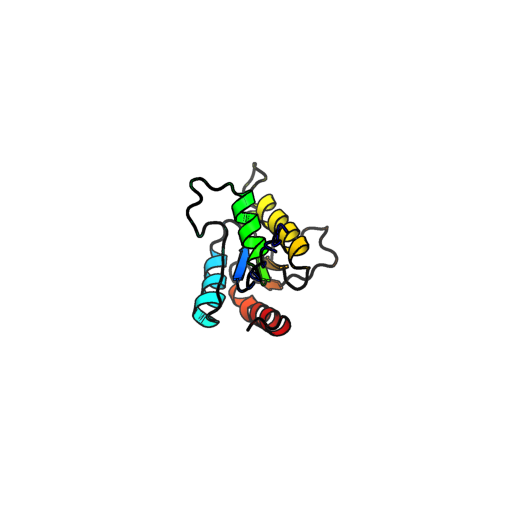460 -1.214 0.700 1.00 38.72 88 ALA A N 1
ATOM 701 C CA . ALA A 1 88 ? 16.177 -0.914 0.050 1.00 38.72 88 ALA A CA 1
ATOM 702 C C . ALA A 1 88 ? 15.221 -2.126 0.082 1.00 38.72 88 ALA A C 1
ATOM 704 O O . ALA A 1 88 ? 14.094 -2.012 0.560 1.00 38.72 88 ALA A O 1
ATOM 705 N N . ARG A 1 89 ? 15.724 -3.321 -0.277 1.00 50.75 89 ARG A N 1
ATOM 706 C CA . ARG A 1 89 ? 14.971 -4.593 -0.248 1.00 50.75 89 ARG A CA 1
ATOM 707 C C . ARG A 1 89 ? 14.459 -4.994 1.144 1.00 50.75 89 ARG A C 1
ATOM 709 O O . ARG A 1 89 ? 13.392 -5.579 1.254 1.00 50.75 89 ARG A O 1
ATOM 716 N N . MET A 1 90 ? 15.192 -4.681 2.214 1.00 51.66 90 MET A N 1
ATOM 717 C CA . MET A 1 90 ? 14.836 -5.125 3.572 1.00 51.66 90 MET A CA 1
ATOM 718 C C . MET A 1 90 ? 13.614 -4.387 4.136 1.00 51.66 90 MET A C 1
ATOM 720 O O . MET A 1 90 ? 12.835 -4.987 4.867 1.00 51.66 90 MET A O 1
ATOM 724 N N . ASN A 1 91 ? 13.420 -3.108 3.801 1.00 64.19 91 ASN A N 1
ATOM 725 C CA . ASN A 1 91 ? 12.395 -2.293 4.458 1.00 64.19 91 ASN A CA 1
ATOM 726 C C . ASN A 1 91 ? 10.978 -2.660 4.002 1.00 64.19 91 ASN A C 1
ATOM 728 O O . ASN A 1 91 ? 10.140 -2.947 4.851 1.00 64.19 91 ASN A O 1
ATOM 732 N N . VAL A 1 92 ? 10.729 -2.748 2.689 1.00 71.75 92 VAL A N 1
ATOM 733 C CA . VAL A 1 92 ? 9.382 -3.037 2.158 1.00 71.75 92 VAL A CA 1
ATOM 734 C C . VAL A 1 92 ? 8.925 -4.454 2.525 1.00 71.75 92 VAL A C 1
ATOM 736 O O . VAL A 1 92 ? 7.771 -4.650 2.893 1.00 71.75 92 VAL A O 1
ATOM 739 N N . ILE A 1 93 ? 9.827 -5.444 2.511 1.00 73.69 93 ILE A N 1
ATOM 740 C CA . ILE A 1 93 ? 9.505 -6.818 2.943 1.00 73.69 93 ILE A CA 1
ATOM 741 C C . ILE A 1 93 ? 9.213 -6.864 4.444 1.00 73.69 93 ILE A C 1
ATOM 743 O O . ILE A 1 93 ? 8.254 -7.506 4.872 1.00 73.69 93 ILE A O 1
ATOM 747 N N . HIS A 1 94 ? 10.043 -6.206 5.262 1.00 75.06 94 HIS A N 1
ATOM 748 C CA . HIS A 1 94 ? 9.818 -6.166 6.706 1.00 75.06 94 HIS A CA 1
ATOM 749 C C . HIS A 1 94 ? 8.492 -5.478 7.035 1.00 75.06 94 HIS A C 1
ATOM 751 O O . HIS A 1 94 ? 7.735 -5.983 7.861 1.00 75.06 94 HIS A O 1
ATOM 757 N N . GLU A 1 95 ? 8.175 -4.372 6.363 1.00 79.94 95 GLU A N 1
ATOM 758 C CA . GLU A 1 95 ? 6.878 -3.708 6.475 1.00 79.94 95 GLU A CA 1
ATOM 759 C C . GLU A 1 95 ? 5.744 -4.636 6.032 1.00 79.94 95 GLU A C 1
ATOM 761 O O . GLU A 1 95 ? 4.758 -4.758 6.755 1.00 79.94 95 GLU A O 1
ATOM 766 N N . ALA A 1 96 ? 5.895 -5.360 4.918 1.00 82.38 96 ALA A N 1
ATOM 767 C CA . ALA A 1 96 ? 4.880 -6.296 4.437 1.00 82.38 96 ALA A CA 1
ATOM 768 C C . ALA A 1 96 ? 4.563 -7.354 5.493 1.00 82.38 96 ALA A C 1
ATOM 770 O O . ALA A 1 96 ? 3.398 -7.544 5.838 1.00 82.38 96 ALA A O 1
ATOM 771 N N . GLY A 1 97 ? 5.593 -7.975 6.073 1.00 84.44 97 GLY A N 1
ATOM 772 C CA . GLY A 1 97 ? 5.428 -8.950 7.149 1.00 84.44 97 GLY A CA 1
ATOM 773 C C . GLY A 1 97 ? 4.778 -8.353 8.401 1.00 84.44 97 GLY A C 1
ATOM 774 O O . GLY A 1 97 ? 3.885 -8.967 8.986 1.00 84.44 97 GLY A O 1
ATOM 775 N N . LEU A 1 98 ? 5.167 -7.137 8.799 1.00 87.19 98 LEU A N 1
ATOM 776 C CA . LEU A 1 98 ? 4.582 -6.446 9.955 1.00 87.19 98 LEU A CA 1
ATOM 777 C C . LEU A 1 98 ? 3.099 -6.116 9.743 1.00 87.19 98 LEU A C 1
ATOM 779 O O . LEU A 1 98 ? 2.275 -6.389 10.619 1.00 87.19 98 LEU A O 1
ATOM 783 N N . PHE A 1 99 ? 2.737 -5.574 8.578 1.00 89.12 99 PHE A N 1
ATOM 784 C CA . PHE A 1 99 ? 1.348 -5.263 8.244 1.00 89.12 99 PHE A CA 1
ATOM 785 C C . PHE A 1 99 ? 0.509 -6.527 8.053 1.00 89.12 99 PHE A C 1
ATOM 787 O O . PHE A 1 99 ? -0.627 -6.560 8.517 1.00 89.12 99 PHE A O 1
ATOM 794 N N . GLN A 1 100 ? 1.054 -7.593 7.464 1.00 88.88 100 GLN A N 1
ATOM 795 C CA . GLN A 1 100 ? 0.375 -8.891 7.383 1.00 88.88 100 GLN A CA 1
ATOM 796 C C . GLN A 1 100 ? 0.134 -9.491 8.772 1.00 88.88 100 GLN A C 1
ATOM 798 O O . GLN A 1 100 ? -0.958 -9.993 9.032 1.00 88.88 100 GLN A O 1
ATOM 803 N N . GLY A 1 101 ? 1.096 -9.377 9.694 1.00 88.75 101 GLY A N 1
ATOM 804 C CA . GLY A 1 101 ? 0.924 -9.801 11.085 1.00 88.75 101 GLY A CA 1
ATOM 805 C C . GLY A 1 101 ? -0.126 -8.987 11.853 1.00 88.75 101 GLY A C 1
ATOM 806 O O . GLY A 1 101 ? -0.807 -9.531 12.720 1.00 88.75 101 GLY A O 1
ATOM 807 N N . ARG A 1 102 ? -0.288 -7.694 11.531 1.00 91.06 102 ARG A N 1
ATOM 808 C CA . ARG A 1 102 ? -1.238 -6.790 12.205 1.00 91.06 102 ARG A CA 1
ATOM 809 C C . ARG A 1 102 ? -2.649 -6.803 11.611 1.00 91.06 102 ARG A C 1
ATOM 811 O O . ARG A 1 102 ? -3.611 -6.734 12.376 1.00 91.06 102 ARG A O 1
ATOM 818 N N . LEU A 1 103 ? -2.765 -6.821 10.282 1.00 90.25 103 LEU A N 1
ATOM 819 C CA . LEU A 1 103 ? -4.014 -6.652 9.523 1.00 90.25 103 LEU A CA 1
ATOM 820 C C . LEU A 1 103 ? -4.523 -7.954 8.888 1.00 90.25 103 LEU A C 1
ATOM 822 O O . LEU A 1 103 ? -5.697 -8.039 8.531 1.00 90.25 103 LEU A O 1
ATOM 826 N N . GLY A 1 104 ? -3.657 -8.957 8.741 1.00 90.00 104 GLY A N 1
ATOM 827 C CA . GLY A 1 104 ? -3.927 -10.168 7.973 1.00 90.00 104 GLY A CA 1
ATOM 828 C C . GLY A 1 104 ? -3.656 -10.008 6.473 1.00 90.00 104 GLY A C 1
ATOM 829 O O . GLY A 1 104 ? -3.595 -8.906 5.926 1.00 90.00 104 GLY A O 1
ATOM 830 N N . PHE A 1 105 ? -3.525 -11.141 5.783 1.00 87.81 105 PHE A N 1
ATOM 831 C CA . PHE A 1 105 ? -3.192 -11.201 4.353 1.00 87.81 105 PHE A CA 1
ATOM 832 C C . PHE A 1 105 ? -4.244 -10.579 3.429 1.00 87.81 105 PHE A C 1
ATOM 834 O O . PHE A 1 105 ? -3.921 -10.153 2.327 1.00 87.81 105 PHE A O 1
ATOM 841 N N . THR A 1 106 ? -5.500 -10.483 3.868 1.00 90.94 106 THR A N 1
ATOM 842 C CA . THR A 1 106 ? -6.561 -9.840 3.082 1.00 90.94 106 THR A CA 1
ATOM 843 C C . THR A 1 106 ? -6.444 -8.315 3.084 1.00 90.94 106 THR A C 1
ATOM 845 O O . THR A 1 106 ? -7.014 -7.664 2.214 1.00 90.94 106 THR A O 1
ATOM 848 N N . ARG A 1 107 ? -5.694 -7.728 4.026 1.00 93.19 107 ARG A N 1
ATOM 849 C CA . ARG A 1 107 ? -5.589 -6.272 4.213 1.00 93.19 107 ARG A CA 1
ATOM 850 C C . ARG A 1 107 ? -4.160 -5.734 4.154 1.00 93.19 107 ARG A C 1
ATOM 852 O O . ARG A 1 107 ? -3.949 -4.548 4.375 1.00 93.19 107 ARG A O 1
ATOM 859 N N . ALA A 1 108 ? -3.182 -6.569 3.842 1.00 92.44 108 ALA A N 1
ATOM 860 C CA . ALA A 1 108 ? -1.810 -6.151 3.582 1.00 92.44 108 ALA A CA 1
ATOM 861 C C . ALA A 1 108 ? -1.386 -6.712 2.223 1.00 92.44 108 ALA A C 1
ATOM 863 O O . ALA A 1 108 ? -0.970 -7.866 2.112 1.00 92.44 108 ALA A O 1
ATOM 864 N N . ILE A 1 109 ? -1.580 -5.896 1.188 1.00 92.62 109 ILE A N 1
ATOM 865 C CA . ILE A 1 109 ? -1.519 -6.292 -0.217 1.00 92.62 109 ILE A CA 1
ATOM 866 C C . ILE A 1 109 ? -0.197 -5.852 -0.828 1.00 92.62 109 ILE A C 1
ATOM 868 O O . ILE A 1 109 ? 0.178 -4.682 -0.745 1.00 92.62 109 ILE A O 1
ATOM 872 N N . LEU A 1 110 ? 0.479 -6.789 -1.483 1.00 91.00 110 LEU A N 1
ATOM 873 C CA . LEU A 1 110 ? 1.665 -6.507 -2.280 1.00 91.00 110 LEU A CA 1
ATOM 874 C C . LEU A 1 110 ? 1.247 -6.058 -3.685 1.00 91.00 110 LEU A C 1
ATOM 876 O O . LEU A 1 110 ? 0.448 -6.732 -4.339 1.00 91.00 110 LEU A O 1
ATOM 880 N N . LEU A 1 111 ? 1.798 -4.936 -4.139 1.00 92.81 111 LEU A N 1
ATOM 881 C CA . LEU A 1 111 ? 1.737 -4.480 -5.524 1.00 92.81 111 LEU A CA 1
ATOM 882 C C . LEU A 1 111 ? 3.118 -4.714 -6.132 1.00 92.81 111 LEU A C 1
ATOM 884 O O . LEU A 1 111 ? 4.083 -4.083 -5.700 1.00 92.81 111 LEU A O 1
ATOM 888 N N . LEU A 1 112 ? 3.215 -5.627 -7.094 1.00 89.50 112 LEU A N 1
ATOM 889 C CA . LEU A 1 112 ? 4.489 -6.087 -7.632 1.00 89.50 112 LEU A CA 1
ATOM 890 C C . LEU A 1 112 ? 4.682 -5.633 -9.076 1.00 89.50 112 LEU A C 1
ATOM 892 O O . LEU A 1 112 ? 3.867 -5.924 -9.949 1.00 89.50 112 LEU A O 1
ATOM 896 N N . GLU A 1 113 ? 5.782 -4.936 -9.321 1.00 90.25 113 GLU A N 1
ATOM 897 C CA . GLU A 1 113 ? 6.193 -4.574 -10.666 1.00 90.25 113 GLU A CA 1
ATOM 898 C C . GLU A 1 113 ? 6.677 -5.803 -11.446 1.00 90.25 113 GLU A C 1
ATOM 900 O O . GLU A 1 113 ? 7.490 -6.594 -10.960 1.00 90.25 113 GLU A O 1
ATOM 905 N N . GLU A 1 114 ? 6.213 -5.945 -12.686 1.00 87.31 114 GLU A N 1
ATOM 906 C CA . GLU A 1 114 ? 6.707 -6.965 -13.607 1.00 87.31 114 GLU A CA 1
ATOM 907 C C . GLU A 1 114 ? 8.228 -6.867 -13.790 1.00 87.31 114 GLU A C 1
ATOM 909 O O . GLU A 1 114 ? 8.769 -5.810 -14.111 1.00 87.31 114 GLU A O 1
ATOM 914 N N . GLY A 1 115 ? 8.914 -8.002 -13.641 1.00 78.38 115 GLY A N 1
ATOM 915 C CA . GLY A 1 115 ? 10.368 -8.089 -13.786 1.00 78.38 115 GLY A CA 1
ATOM 916 C C . GLY A 1 115 ? 11.154 -7.907 -12.486 1.00 78.38 115 GLY A C 1
ATOM 917 O O . GLY A 1 115 ? 12.357 -8.147 -12.508 1.00 78.38 115 GLY A O 1
ATOM 918 N N . CYS A 1 116 ? 10.500 -7.565 -11.370 1.00 77.12 116 CYS A N 1
ATOM 919 C CA . CYS A 1 116 ? 11.098 -7.665 -10.038 1.00 77.12 116 CYS A CA 1
ATOM 920 C C . CYS A 1 116 ? 11.274 -9.150 -9.663 1.00 77.12 116 CYS A C 1
ATOM 922 O O . CYS A 1 116 ? 10.381 -9.965 -9.930 1.00 77.12 116 CYS A O 1
ATOM 924 N N . GLU A 1 117 ? 12.405 -9.532 -9.057 1.00 65.88 117 GLU A N 1
ATOM 925 C CA . GLU A 1 117 ? 12.618 -10.900 -8.578 1.00 65.88 117 GLU A CA 1
ATOM 926 C C . GLU A 1 117 ? 11.529 -11.265 -7.562 1.00 65.88 117 GLU A C 1
ATOM 928 O O . GLU A 1 117 ? 11.474 -10.752 -6.442 1.00 65.88 117 GLU A O 1
ATOM 933 N N . ASN A 1 118 ? 10.657 -12.196 -7.956 1.00 58.38 118 ASN A N 1
ATOM 934 C CA . ASN A 1 118 ? 9.709 -12.816 -7.043 1.00 58.38 118 ASN A CA 1
ATOM 935 C C . ASN A 1 118 ? 10.481 -13.415 -5.866 1.00 58.38 118 ASN A C 1
ATOM 937 O O . ASN A 1 118 ? 11.383 -14.234 -6.062 1.00 58.38 118 ASN A O 1
ATOM 941 N N . PHE A 1 119 ? 10.095 -13.081 -4.634 1.00 57.97 119 PHE A N 1
ATOM 942 C CA . PHE A 1 119 ? 10.580 -13.845 -3.492 1.00 57.97 119 PHE A CA 1
ATOM 943 C C . PHE A 1 119 ? 10.111 -15.285 -3.646 1.00 57.97 119 PHE A C 1
ATOM 945 O O . PHE A 1 119 ? 8.922 -15.585 -3.551 1.00 57.97 119 PHE A O 1
ATOM 952 N N . SER A 1 120 ? 11.071 -16.188 -3.805 1.00 41.62 120 SER A N 1
ATOM 953 C CA . SER A 1 120 ? 10.883 -17.638 -3.889 1.00 41.62 120 SER A CA 1
ATOM 954 C C . SER A 1 120 ? 10.236 -18.273 -2.643 1.00 41.62 120 SER A C 1
ATOM 956 O O . SER A 1 120 ? 10.105 -19.487 -2.585 1.00 41.62 120 SER A O 1
ATOM 958 N N . ASN A 1 121 ? 9.828 -17.476 -1.646 1.00 44.56 121 ASN A N 1
ATOM 959 C CA . ASN A 1 121 ? 9.173 -17.923 -0.413 1.00 44.56 121 ASN A CA 1
ATOM 960 C C . ASN A 1 121 ? 7.718 -17.434 -0.282 1.00 44.56 121 ASN A C 1
ATOM 962 O O . ASN A 1 121 ? 7.136 -17.529 0.796 1.00 44.56 121 ASN A O 1
ATOM 966 N N . VAL A 1 122 ? 7.132 -16.894 -1.353 1.00 48.84 122 VAL A N 1
ATOM 967 C CA . VAL A 1 122 ? 5.764 -16.351 -1.361 1.00 48.84 122 VAL A CA 1
ATOM 968 C C . VAL A 1 122 ? 4.775 -17.297 -2.063 1.00 48.84 122 VAL A C 1
ATOM 970 O O . VAL A 1 122 ? 3.723 -16.886 -2.551 1.00 48.84 122 VAL A O 1
ATOM 973 N N . ASP A 1 123 ? 5.073 -18.597 -2.078 1.00 44.16 123 ASP A N 1
ATOM 974 C CA . ASP A 1 123 ? 4.108 -19.624 -2.474 1.00 44.16 123 ASP A CA 1
ATOM 975 C C . ASP A 1 123 ? 2.882 -19.554 -1.543 1.00 44.16 123 ASP A C 1
ATOM 977 O O . ASP A 1 123 ? 2.893 -20.044 -0.415 1.00 44.16 123 ASP A O 1
ATOM 981 N N . GLY A 1 124 ? 1.826 -18.875 -2.007 1.00 50.59 124 GLY A N 1
ATOM 982 C CA . GLY A 1 124 ? 0.551 -18.725 -1.304 1.00 50.59 124 GLY A CA 1
ATOM 983 C C . GLY A 1 124 ? 0.130 -17.302 -0.910 1.00 50.59 124 GLY A C 1
ATOM 984 O O . GLY A 1 124 ? -0.988 -17.162 -0.413 1.00 50.59 124 GLY A O 1
ATOM 985 N N . LEU A 1 125 ? 0.933 -16.247 -1.137 1.00 61.69 125 LEU A N 1
ATOM 986 C CA . LEU A 1 125 ? 0.449 -14.863 -0.948 1.00 61.69 125 LEU A CA 1
ATOM 987 C C . LEU A 1 125 ? -0.007 -14.270 -2.276 1.00 61.69 125 LEU A C 1
ATOM 989 O O . LEU A 1 125 ? 0.746 -14.231 -3.245 1.00 61.69 125 LEU A O 1
ATOM 993 N N . GLY A 1 126 ? -1.241 -13.773 -2.303 1.00 67.75 126 GLY A N 1
ATOM 994 C CA . GLY A 1 126 ? -1.742 -13.003 -3.434 1.00 67.75 126 GLY A CA 1
ATOM 995 C C . GLY A 1 126 ? -1.057 -11.639 -3.505 1.00 67.75 126 GLY A C 1
ATOM 996 O O . GLY A 1 126 ? -1.059 -10.887 -2.531 1.00 67.75 126 GLY A O 1
ATOM 997 N N . TYR A 1 127 ? -0.502 -11.320 -4.668 1.00 84.94 127 TYR A N 1
ATOM 998 C CA . TYR A 1 127 ? -0.025 -9.993 -5.042 1.00 84.94 127 TYR A CA 1
ATOM 999 C C . TYR A 1 127 ? -0.786 -9.516 -6.279 1.00 84.94 127 TYR A C 1
ATOM 1001 O O . TYR A 1 127 ? -1.330 -10.320 -7.038 1.00 84.94 127 TYR A O 1
ATOM 1009 N N . ILE A 1 128 ? -0.844 -8.201 -6.468 1.00 92.25 128 ILE A N 1
ATOM 1010 C CA . ILE A 1 128 ? -1.385 -7.588 -7.679 1.00 92.25 128 ILE A CA 1
ATOM 1011 C C . ILE A 1 128 ? -0.196 -7.149 -8.530 1.00 92.25 128 ILE A C 1
ATOM 1013 O O . ILE A 1 128 ? 0.599 -6.316 -8.095 1.00 92.25 128 ILE A O 1
ATOM 1017 N N . ASN A 1 129 ? -0.066 -7.717 -9.726 1.00 91.62 129 ASN A N 1
ATOM 1018 C CA . ASN A 1 129 ? 0.993 -7.331 -10.653 1.00 91.62 129 ASN A CA 1
ATOM 1019 C C . ASN A 1 129 ? 0.646 -6.027 -11.371 1.00 91.62 129 ASN A C 1
ATOM 1021 O O . ASN A 1 129 ? -0.521 -5.758 -11.662 1.00 91.62 129 ASN A O 1
ATOM 1025 N N . PHE A 1 130 ? 1.667 -5.253 -11.720 1.00 94.50 130 PHE A N 1
ATOM 1026 C CA . PHE A 1 130 ? 1.533 -4.137 -12.647 1.00 94.50 130 PHE A CA 1
ATOM 1027 C C . PHE A 1 130 ? 2.735 -4.065 -13.604 1.00 94.50 130 PHE A C 1
ATOM 1029 O O . PHE A 1 130 ? 3.848 -4.416 -13.209 1.00 94.50 130 PHE A O 1
ATOM 1036 N N . PRO A 1 131 ? 2.552 -3.593 -14.852 1.00 94.38 131 PRO A N 1
ATOM 1037 C CA . PRO A 1 131 ? 3.651 -3.466 -15.805 1.00 94.38 131 PRO A CA 1
ATOM 1038 C C . PRO A 1 131 ? 4.719 -2.483 -15.328 1.00 94.38 131 PRO A C 1
ATOM 1040 O O . PRO A 1 131 ? 4.392 -1.476 -14.696 1.00 94.38 131 PRO A O 1
ATOM 1043 N N . CYS A 1 132 ? 5.976 -2.730 -15.704 1.00 91.19 132 CYS A N 1
ATOM 1044 C CA . CYS A 1 132 ? 7.110 -1.868 -15.364 1.00 91.19 132 CYS A CA 1
ATOM 1045 C C . CYS A 1 132 ? 6.819 -0.378 -15.628 1.00 91.19 132 CYS A C 1
ATOM 1047 O O . CYS A 1 132 ? 6.425 0.013 -16.730 1.00 91.19 132 CYS A O 1
ATOM 1049 N N . GLY A 1 133 ? 6.968 0.451 -14.594 1.00 92.50 133 GLY A N 1
ATOM 1050 C CA . GLY A 1 133 ? 6.727 1.891 -14.631 1.00 92.50 133 GLY A CA 1
ATOM 1051 C C . GLY A 1 133 ? 5.254 2.316 -14.701 1.00 92.50 133 GLY A C 1
ATOM 1052 O O . GLY A 1 133 ? 4.981 3.511 -14.817 1.00 92.50 133 GLY A O 1
ATOM 1053 N N . ASN A 1 134 ? 4.290 1.389 -14.642 1.00 95.69 134 ASN A N 1
ATOM 1054 C CA . ASN A 1 134 ? 2.869 1.681 -14.846 1.00 95.69 134 ASN A CA 1
ATOM 1055 C C . ASN A 1 134 ? 1.960 1.119 -13.739 1.00 95.69 134 ASN A C 1
ATOM 1057 O O . ASN A 1 134 ? 1.064 0.309 -13.985 1.00 95.69 134 ASN A O 1
ATOM 1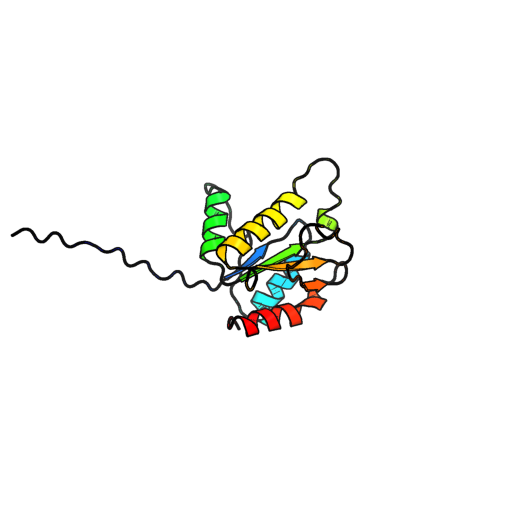061 N N . ILE A 1 135 ? 2.120 1.633 -12.517 1.00 96.62 135 ILE A N 1
ATOM 1062 C CA . ILE A 1 135 ? 1.273 1.271 -11.365 1.00 96.62 135 ILE A CA 1
ATOM 1063 C C . ILE A 1 135 ? -0.224 1.555 -11.586 1.00 96.62 135 ILE A C 1
ATOM 1065 O O . ILE A 1 135 ? -1.084 0.934 -10.970 1.00 96.62 135 ILE A O 1
ATOM 1069 N N . LYS A 1 136 ? -0.577 2.467 -12.502 1.00 98.00 136 LYS A N 1
ATOM 1070 C CA . LYS A 1 136 ? -1.980 2.809 -12.800 1.00 98.00 136 LYS A CA 1
ATOM 1071 C C . LYS A 1 136 ? -2.763 1.621 -13.350 1.00 98.00 136 LYS A C 1
ATOM 1073 O O . LYS A 1 136 ? -3.983 1.586 -13.198 1.00 98.00 136 LYS A O 1
ATOM 1078 N N . ALA A 1 137 ? -2.073 0.653 -13.957 1.00 97.81 137 ALA A N 1
ATOM 1079 C CA . ALA A 1 137 ? -2.681 -0.558 -14.488 1.00 97.81 137 ALA A CA 1
ATOM 1080 C C . ALA A 1 137 ? -3.421 -1.373 -13.416 1.00 97.81 137 ALA A C 1
ATOM 1082 O O . ALA A 1 137 ? -4.433 -1.987 -13.734 1.00 97.81 137 ALA A O 1
ATOM 1083 N N . CYS A 1 138 ? -2.978 -1.326 -12.154 1.00 97.12 138 CYS A N 1
ATOM 1084 C CA . CYS A 1 138 ? -3.575 -2.103 -11.068 1.00 97.12 138 CYS A CA 1
ATOM 1085 C C . CYS A 1 138 ? -4.584 -1.321 -10.207 1.00 97.12 138 CYS A C 1
ATOM 1087 O O . CYS A 1 138 ? -5.028 -1.809 -9.168 1.00 97.12 138 CYS A O 1
ATOM 1089 N N . PHE A 1 139 ? -4.952 -0.089 -10.578 1.00 98.06 139 PHE A N 1
ATOM 1090 C CA . PHE A 1 139 ? -5.842 0.741 -9.750 1.00 98.06 139 PHE A CA 1
ATOM 1091 C C . PHE A 1 139 ? -7.253 0.177 -9.614 1.00 98.06 139 PHE A C 1
ATOM 1093 O O . PHE A 1 139 ? -7.885 0.354 -8.572 1.00 98.06 139 PHE A O 1
ATOM 1100 N N . GLU A 1 140 ? -7.749 -0.503 -10.645 1.00 97.81 140 GLU A N 1
ATOM 1101 C CA . GLU A 1 140 ? -9.054 -1.150 -10.566 1.00 97.81 140 GLU A CA 1
ATOM 1102 C C . GLU A 1 140 ? -9.023 -2.347 -9.609 1.00 97.81 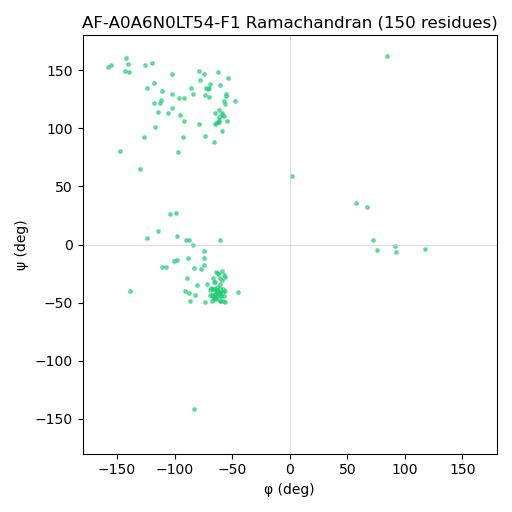140 GLU A C 1
ATOM 1104 O O . GLU A 1 140 ? -9.919 -2.483 -8.782 1.00 97.81 140 GLU A O 1
ATOM 1109 N N . ASP A 1 141 ? -7.947 -3.135 -9.613 1.00 97.56 141 ASP A N 1
ATOM 1110 C CA . ASP A 1 141 ? -7.755 -4.218 -8.643 1.00 97.56 141 ASP A CA 1
ATOM 1111 C C . ASP A 1 141 ? -7.641 -3.687 -7.210 1.00 97.56 141 ASP A C 1
ATOM 1113 O O . ASP A 1 141 ? -8.270 -4.215 -6.292 1.00 97.56 141 ASP A O 1
ATOM 1117 N N . VAL A 1 142 ? -6.912 -2.582 -7.014 1.00 97.50 142 VAL A N 1
ATOM 1118 C CA . VAL A 1 142 ? -6.855 -1.867 -5.729 1.00 97.50 142 VAL A CA 1
ATOM 1119 C C . VAL A 1 142 ? -8.256 -1.444 -5.277 1.00 97.50 142 VAL A C 1
ATOM 1121 O O . VAL A 1 142 ? -8.605 -1.631 -4.110 1.00 97.50 142 VAL A O 1
ATOM 1124 N N . ARG A 1 143 ? -9.083 -0.905 -6.183 1.00 97.62 143 ARG A N 1
ATOM 1125 C CA . ARG A 1 143 ? -10.470 -0.523 -5.879 1.00 97.62 143 ARG A CA 1
ATOM 1126 C C . ARG A 1 143 ? -11.315 -1.734 -5.495 1.00 97.62 143 ARG A C 1
ATOM 1128 O O . ARG A 1 143 ? -11.982 -1.682 -4.467 1.00 97.62 143 ARG A O 1
ATOM 1135 N N . MET A 1 144 ? -11.234 -2.828 -6.249 1.00 97.38 144 MET A N 1
ATOM 1136 C CA . MET A 1 144 ? -11.961 -4.064 -5.945 1.00 97.38 144 MET A CA 1
ATOM 1137 C C . MET A 1 144 ? -11.574 -4.642 -4.580 1.00 97.38 144 MET A C 1
ATOM 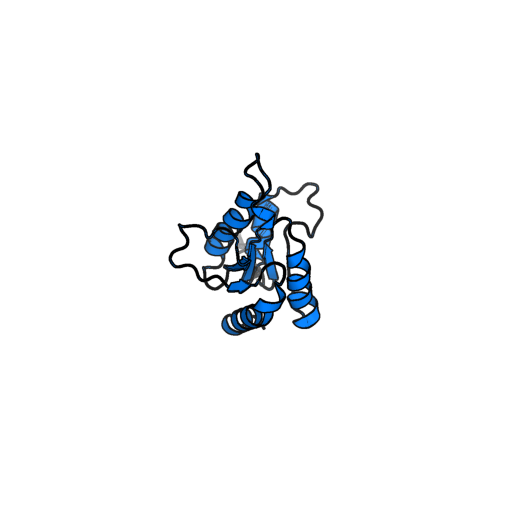1139 O O . MET A 1 144 ? -12.437 -5.124 -3.848 1.00 97.38 144 MET A O 1
ATOM 1143 N N . VAL A 1 145 ? -10.298 -4.561 -4.188 1.00 96.19 145 VAL A N 1
ATOM 1144 C CA . VAL A 1 145 ? -9.872 -4.953 -2.836 1.00 96.19 145 VAL A CA 1
ATOM 1145 C C . VAL A 1 145 ? -10.493 -4.046 -1.773 1.00 96.19 145 VAL A C 1
ATOM 1147 O O . VAL A 1 145 ? -10.984 -4.544 -0.761 1.00 96.19 145 VAL A O 1
ATOM 1150 N N . LEU A 1 146 ? -10.492 -2.728 -1.984 1.00 95.88 146 LEU A N 1
ATOM 1151 C CA . LEU A 1 146 ? -11.111 -1.785 -1.049 1.00 95.88 146 LEU A CA 1
ATOM 1152 C C . LEU A 1 146 ? -12.617 -2.046 -0.893 1.00 95.88 146 LEU A C 1
ATOM 1154 O O . LEU A 1 146 ? -13.113 -2.027 0.231 1.00 95.88 146 LEU A O 1
ATOM 1158 N N . GLU A 1 147 ? -13.322 -2.329 -1.990 1.00 96.94 147 GLU A N 1
ATOM 1159 C CA . GLU A 1 147 ? -14.751 -2.673 -1.996 1.00 96.94 147 GLU A CA 1
ATOM 1160 C C . GLU A 1 147 ? -15.010 -4.001 -1.275 1.00 96.94 147 GLU A C 1
ATOM 1162 O O . GLU A 1 147 ? -15.889 -4.080 -0.418 1.00 96.94 147 GLU A O 1
ATOM 1167 N N . ARG A 1 148 ? -14.197 -5.032 -1.549 1.00 95.38 148 ARG A N 1
ATOM 1168 C CA . ARG A 1 148 ? -14.274 -6.338 -0.871 1.00 95.38 148 ARG A CA 1
ATOM 1169 C C . ARG A 1 148 ? -14.149 -6.202 0.647 1.00 95.38 148 ARG A C 1
ATOM 1171 O O . ARG A 1 148 ? -14.844 -6.896 1.383 1.00 95.38 148 ARG A O 1
ATOM 1178 N N . GLU A 1 149 ? -13.262 -5.326 1.112 1.00 94.62 149 GLU A N 1
ATOM 1179 C CA . GLU A 1 149 ? -13.039 -5.079 2.541 1.00 94.62 149 GLU A CA 1
ATOM 1180 C C . GLU A 1 149 ? -14.023 -4.064 3.154 1.00 94.62 149 GLU A C 1
ATOM 1182 O O . GLU A 1 149 ? -13.937 -3.794 4.354 1.00 94.62 149 GLU A O 1
ATOM 1187 N N . GLY A 1 150 ? -14.956 -3.513 2.366 1.00 94.94 150 GLY A N 1
ATOM 1188 C CA . GLY A 1 150 ? -15.947 -2.534 2.824 1.00 94.94 150 GLY A CA 1
ATOM 1189 C C . GLY A 1 150 ? -15.337 -1.189 3.222 1.00 94.94 150 GLY A C 1
ATOM 1190 O O . GLY A 1 150 ? -15.806 -0.547 4.162 1.00 94.94 150 GLY A O 1
ATOM 1191 N N . LEU A 1 151 ? -14.247 -0.793 2.563 1.00 93.12 151 LEU A N 1
ATOM 1192 C CA . LEU A 1 151 ? -13.503 0.427 2.876 1.00 93.12 151 LEU A CA 1
ATOM 1193 C C . LEU A 1 151 ? -13.872 1.605 1.962 1.00 93.12 151 LEU A C 1
ATOM 1195 O O . LEU A 1 151 ? -13.506 2.737 2.282 1.00 93.12 151 LEU A O 1
ATOM 1199 N N . VAL A 1 152 ? -14.578 1.376 0.854 1.00 90.50 152 VAL A N 1
ATOM 1200 C CA . VAL A 1 152 ? -15.085 2.399 -0.079 1.00 90.50 152 VAL A CA 1
ATOM 1201 C C . VAL A 1 152 ? -16.553 2.146 -0.400 1.00 90.50 152 VAL A C 1
ATOM 1203 O O . VAL A 1 152 ? -16.971 0.971 -0.295 1.00 90.50 152 VAL A O 1
#

Mean predicted aligned error: 9.65 Å

Solvent-accessible surface area (backbone atoms only — not comparable to full-atom values): 9138 Å² total; per-residue (Å²): 138,84,85,79,76,79,80,72,79,75,76,72,80,70,76,45,63,24,37,32,48,45,57,57,83,64,72,62,60,54,60,55,48,44,47,40,42,69,72,67,66,42,57,66,47,48,88,80,76,58,88,55,85,93,56,56,68,68,60,53,51,48,54,50,64,62,33,34,56,31,34,42,35,44,44,52,49,76,43,69,72,60,83,93,60,97,47,58,62,54,50,50,53,51,48,47,54,52,40,26,75,74,61,32,71,93,29,32,36,40,36,37,28,55,86,36,85,74,67,92,82,49,90,86,64,79,63,46,66,22,54,69,98,35,63,75,75,33,49,64,60,54,47,52,51,35,46,75,71,66,73,102

Foldseek 3Di:
DDDPDPPPPPPPQLAQFEEEEAEFPDPVSVVVVCCQCVVVVGHYDYQVPDDCVPPDSVRSLVVNLSNHPAYEQEEACVLVPPPDDPDRVPRSVVSLVSSCVRNNLLRREYEYEPPRDDDPPPVPRDHHYDYHPCSVVCSVVVVVSCVVSVSD